Protein AF-A0A956QYJ3-F1 (afdb_monomer_lite)

pLDDT: mean 90.97, std 7.06, range [55.88, 97.06]

Radius of gyration: 11.98 Å; chains: 1; bounding box: 28×34×29 Å

Secondary structure (DSSP, 8-state):
-PPPEEEEEETT--EEEEEEEEEEEE-TTSEEEEEEEEEETTS-B-SB----TTSPSEEEE-TT-TT-S-SEEEEEEEEE-BSSEEEEEEE--

Sequence (93 aa):
MSETRVNIYTGQGAHVGYFINPVVKQFPEGEYELQGVFYDSQGEKVVKMDINPEILPYEADLKEVQGVAHERIGRVYVQRGRQPVMMTGAALA

Foldseek 3Di:
DDWFKKWKAFPVRHTFWIFTNWDWDADPQQKIKTWHFIAGPVRHGQQFDDFDPVRPDMKIACCSPPPDPARIWTRKDWPGRGPRTMIMTGHDD

Structure (mmCIF, N/CA/C/O backbone):
data_AF-A0A956QYJ3-F1
#
_entry.id   AF-A0A956QYJ3-F1
#
loop_
_atom_site.group_PDB
_atom_site.id
_atom_site.type_symbol
_atom_site.label_atom_id
_atom_site.label_alt_id
_atom_site.label_comp_id
_atom_site.label_asym_id
_atom_site.label_entity_id
_atom_site.label_seq_id
_atom_site.pdbx_PDB_ins_code
_atom_site.Cartn_x
_atom_site.Cartn_y
_atom_site.Cartn_z
_atom_site.occupancy
_atom_site.B_iso_or_equiv
_atom_site.auth_seq_id
_atom_site.auth_comp_id
_atom_site.auth_asym_id
_atom_site.auth_atom_id
_atom_site.pdbx_PDB_model_num
ATOM 1 N N . MET A 1 1 ? -3.878 20.699 -5.453 1.00 55.88 1 MET A N 1
ATOM 2 C CA . MET A 1 1 ? -3.176 19.444 -5.792 1.00 55.88 1 MET A CA 1
ATOM 3 C C . MET A 1 1 ? -4.128 18.318 -5.437 1.00 55.88 1 MET A C 1
ATOM 5 O O . MET A 1 1 ? -4.714 18.404 -4.366 1.00 55.88 1 MET A O 1
ATOM 9 N N . SER A 1 2 ? -4.385 17.371 -6.339 1.00 76.62 2 SER A N 1
ATOM 10 C CA . SER A 1 2 ? -5.219 16.202 -6.030 1.00 76.62 2 SER A CA 1
ATOM 11 C C . SER A 1 2 ? -4.486 15.320 -5.025 1.00 76.62 2 SER A C 1
ATOM 13 O O . SER A 1 2 ? -3.292 15.084 -5.190 1.00 76.62 2 SER A O 1
ATOM 15 N N . GLU A 1 3 ? -5.174 14.878 -3.978 1.00 86.25 3 GLU A N 1
ATOM 16 C CA . GLU A 1 3 ? -4.629 13.883 -3.055 1.00 86.25 3 GLU A CA 1
ATOM 17 C C . GLU A 1 3 ? -4.487 12.544 -3.793 1.00 86.25 3 GLU A C 1
ATOM 19 O O . GLU A 1 3 ? -5.426 12.115 -4.457 1.00 86.25 3 GLU A O 1
ATOM 24 N N . THR A 1 4 ? -3.321 11.904 -3.693 1.00 92.75 4 THR A N 1
ATOM 25 C CA . THR A 1 4 ? -3.076 10.558 -4.226 1.00 92.75 4 THR A CA 1
ATOM 26 C C . THR A 1 4 ? -3.372 9.534 -3.142 1.00 92.75 4 THR A C 1
ATOM 28 O O . THR A 1 4 ? -2.747 9.561 -2.075 1.00 92.75 4 THR A O 1
ATOM 31 N N . ARG A 1 5 ? -4.288 8.603 -3.411 1.00 94.94 5 ARG A N 1
ATOM 32 C CA . ARG A 1 5 ? -4.608 7.499 -2.507 1.00 94.94 5 ARG A CA 1
ATOM 33 C C . ARG A 1 5 ? -3.977 6.191 -2.975 1.00 94.94 5 ARG A C 1
ATOM 35 O O . ARG A 1 5 ? -4.022 5.855 -4.151 1.00 94.94 5 ARG A O 1
ATOM 42 N N . VAL A 1 6 ? -3.434 5.424 -2.029 1.00 96.75 6 VAL A N 1
ATOM 43 C CA . VAL A 1 6 ? -3.017 4.030 -2.262 1.00 96.75 6 VAL A CA 1
ATOM 44 C C . VAL A 1 6 ? -3.824 3.125 -1.350 1.00 96.75 6 VAL A C 1
ATOM 46 O O . VAL A 1 6 ? -3.618 3.139 -0.136 1.00 96.75 6 VAL A O 1
ATOM 49 N N . ASN A 1 7 ? -4.757 2.371 -1.926 1.00 96.94 7 ASN A N 1
ATOM 50 C CA . ASN A 1 7 ? -5.628 1.466 -1.177 1.00 96.94 7 ASN A CA 1
ATOM 51 C C . ASN A 1 7 ? -4.932 0.122 -0.947 1.00 96.94 7 ASN A C 1
ATOM 53 O O . ASN A 1 7 ? -4.260 -0.386 -1.843 1.00 96.94 7 ASN A O 1
ATOM 57 N N . ILE A 1 8 ? -5.116 -0.453 0.241 1.00 95.75 8 ILE A N 1
ATOM 58 C CA . ILE A 1 8 ? -4.566 -1.743 0.657 1.00 95.75 8 ILE A CA 1
ATOM 59 C C . ILE A 1 8 ? -5.705 -2.736 0.867 1.00 95.75 8 ILE A C 1
ATOM 61 O O . ILE A 1 8 ? -6.678 -2.453 1.572 1.00 95.75 8 ILE A O 1
ATOM 65 N N . TYR A 1 9 ? -5.559 -3.921 0.286 1.00 95.12 9 TYR A N 1
ATOM 66 C CA . TYR A 1 9 ? -6.541 -4.999 0.336 1.00 95.12 9 TYR A CA 1
ATOM 67 C C . TYR A 1 9 ? -5.915 -6.281 0.882 1.00 95.12 9 TYR A C 1
ATOM 69 O O . TYR A 1 9 ? -4.717 -6.510 0.736 1.00 95.12 9 TYR A O 1
ATOM 77 N N . THR A 1 10 ? -6.716 -7.147 1.497 1.00 92.56 10 THR A N 1
ATOM 78 C CA . THR A 1 10 ? -6.306 -8.537 1.752 1.00 92.56 10 THR A CA 1
ATOM 79 C C . THR A 1 10 ? -6.201 -9.306 0.435 1.00 92.56 10 THR A C 1
ATOM 81 O O . THR A 1 10 ? -6.812 -8.912 -0.559 1.00 92.56 10 THR A O 1
ATOM 84 N N . GLY A 1 11 ? -5.515 -10.454 0.426 1.00 86.06 11 GLY A N 1
ATOM 85 C CA . GLY A 1 11 ? -5.509 -11.353 -0.741 1.00 86.06 11 GLY A CA 1
ATOM 86 C C . GLY A 1 11 ? -6.896 -11.883 -1.152 1.00 86.06 11 GLY A C 1
ATOM 87 O O . GLY A 1 11 ? -7.048 -12.448 -2.229 1.00 86.06 11 GLY A O 1
ATOM 88 N N . GLN A 1 12 ? -7.926 -11.691 -0.316 1.00 87.50 12 GLN A N 1
ATOM 89 C CA . GLN A 1 12 ? -9.330 -12.003 -0.622 1.00 87.50 12 GLN A CA 1
ATOM 90 C C . GLN A 1 12 ? -10.117 -10.782 -1.140 1.00 87.50 12 GLN A C 1
ATOM 92 O O . GLN A 1 12 ? -11.317 -10.882 -1.387 1.00 87.50 12 GLN A O 1
ATOM 97 N N . GLY A 1 13 ? -9.467 -9.622 -1.286 1.00 88.81 13 GLY A N 1
ATOM 98 C CA . GLY A 1 13 ? -10.067 -8.385 -1.790 1.00 88.81 13 GLY A CA 1
ATOM 99 C C . GLY A 1 13 ? -10.771 -7.522 -0.738 1.00 88.81 13 GLY A C 1
ATOM 100 O O . GLY A 1 13 ? -11.411 -6.535 -1.099 1.00 88.81 13 GLY A O 1
ATOM 101 N N . ALA A 1 14 ? -10.668 -7.842 0.556 1.00 92.50 14 ALA A N 1
ATOM 102 C CA . ALA A 1 14 ? -11.254 -7.007 1.605 1.00 92.50 14 ALA A CA 1
ATOM 103 C C . ALA A 1 14 ? -10.421 -5.732 1.807 1.00 92.50 14 ALA A C 1
ATOM 105 O O . ALA A 1 14 ? -9.203 -5.809 1.957 1.00 92.50 14 ALA A O 1
ATOM 106 N N . HIS A 1 15 ? -11.066 -4.562 1.826 1.00 94.25 15 HIS A N 1
ATOM 107 C CA . HIS A 1 15 ? -10.381 -3.280 2.015 1.00 94.25 15 HIS A CA 1
ATOM 108 C C . HIS A 1 15 ? -9.885 -3.133 3.459 1.00 94.25 15 HIS A C 1
ATOM 110 O O . HIS A 1 15 ? -10.678 -3.107 4.400 1.00 94.25 15 HIS A O 1
ATOM 116 N N . VAL A 1 16 ? -8.566 -3.030 3.623 1.00 93.19 16 VAL A N 1
ATOM 117 C CA . VAL A 1 16 ? -7.898 -2.892 4.925 1.00 93.19 16 VAL A CA 1
ATOM 118 C C . VAL A 1 16 ? -7.823 -1.423 5.332 1.00 93.19 16 VAL A C 1
ATOM 120 O O . VAL A 1 16 ? -8.083 -1.072 6.481 1.00 93.19 16 VAL A O 1
ATOM 123 N N . GLY A 1 17 ? -7.473 -0.563 4.381 1.00 95.00 17 GLY A N 1
ATOM 124 C CA . GLY A 1 17 ? -7.228 0.853 4.609 1.00 95.00 17 GLY A CA 1
ATOM 125 C C . GLY A 1 17 ? -6.422 1.452 3.468 1.00 95.00 17 GLY A C 1
ATOM 126 O O . GLY A 1 17 ? -6.236 0.819 2.430 1.00 95.00 17 GLY A O 1
ATOM 127 N N . TYR A 1 18 ? -5.920 2.666 3.651 1.00 96.69 18 TYR A N 1
ATOM 128 C CA . TYR A 1 18 ? -5.248 3.394 2.585 1.00 96.69 18 TYR A CA 1
ATOM 129 C C . TYR A 1 18 ? -4.192 4.369 3.100 1.00 96.69 18 TYR A C 1
ATOM 131 O O . TYR A 1 18 ? -4.254 4.881 4.219 1.00 96.69 18 TYR A O 1
ATOM 139 N N . PHE A 1 19 ? -3.220 4.664 2.241 1.00 96.75 19 PHE A N 1
ATOM 140 C CA . PHE A 1 19 ? -2.315 5.791 2.418 1.00 96.75 19 PHE A CA 1
ATOM 141 C C . PHE A 1 19 ? -2.864 7.039 1.726 1.00 96.75 19 PHE A C 1
ATOM 143 O O . PHE A 1 19 ? -3.431 6.942 0.637 1.00 96.75 19 PHE A O 1
ATOM 150 N N . ILE A 1 20 ? -2.627 8.210 2.321 1.00 94.75 20 ILE A N 1
ATOM 151 C CA . ILE A 1 20 ? -2.809 9.512 1.660 1.00 94.75 20 ILE A CA 1
ATOM 152 C C . ILE A 1 20 ? -1.433 10.099 1.348 1.00 94.75 20 ILE A C 1
ATOM 154 O O . ILE A 1 20 ? -0.606 10.241 2.251 1.00 94.75 20 ILE A O 1
ATOM 158 N N . ASN A 1 21 ? -1.210 10.458 0.082 1.00 94.69 21 ASN A N 1
ATOM 159 C CA . ASN A 1 21 ? 0.035 11.020 -0.445 1.00 94.69 21 ASN A CA 1
ATOM 160 C C . ASN A 1 21 ? 1.292 10.258 0.034 1.00 94.69 21 ASN A C 1
ATOM 162 O O . ASN A 1 21 ? 2.207 10.883 0.583 1.00 94.69 21 ASN A O 1
ATOM 166 N N . PRO A 1 22 ? 1.346 8.913 -0.092 1.00 95.81 22 PRO A N 1
ATOM 167 C CA . PRO A 1 22 ? 2.517 8.167 0.344 1.00 95.81 22 PRO A CA 1
ATOM 168 C C . PRO A 1 22 ? 3.742 8.507 -0.503 1.00 95.81 22 PRO A C 1
ATOM 170 O O . PRO A 1 22 ? 3.651 8.809 -1.692 1.00 95.81 22 PRO A O 1
ATOM 173 N N . VAL A 1 23 ? 4.913 8.354 0.105 1.00 96.12 23 VAL A N 1
ATOM 174 C CA . VAL A 1 23 ? 6.157 8.181 -0.637 1.00 96.12 23 VAL A CA 1
ATOM 175 C C . VAL A 1 23 ? 6.147 6.771 -1.216 1.00 96.12 23 VAL A C 1
ATOM 177 O O . VAL A 1 23 ? 6.063 5.797 -0.466 1.00 96.12 23 VAL A O 1
ATOM 180 N N . VAL A 1 24 ? 6.236 6.673 -2.541 1.00 96.00 24 VAL A N 1
ATOM 181 C CA . VAL A 1 24 ? 6.328 5.405 -3.271 1.00 96.00 24 VAL A CA 1
ATOM 182 C C . VAL A 1 24 ? 7.706 5.316 -3.910 1.00 96.00 24 VAL A C 1
ATOM 184 O O . VAL A 1 24 ? 8.074 6.179 -4.706 1.00 96.00 24 VAL A O 1
ATOM 187 N N . LYS A 1 25 ? 8.479 4.285 -3.564 1.00 95.62 25 LYS A N 1
ATOM 188 C CA . LYS A 1 25 ? 9.746 3.968 -4.235 1.00 95.62 25 LYS A CA 1
ATOM 189 C C . LYS A 1 25 ? 9.586 2.681 -5.022 1.00 95.62 25 LYS A C 1
ATOM 191 O O . LYS A 1 25 ? 9.091 1.698 -4.483 1.00 95.62 25 LYS A O 1
ATOM 196 N N . GLN A 1 26 ? 10.034 2.701 -6.269 1.00 94.06 26 GLN A N 1
ATOM 197 C CA . GLN A 1 26 ? 10.129 1.527 -7.126 1.00 94.06 26 GLN A CA 1
ATOM 198 C C . GLN A 1 26 ? 11.598 1.117 -7.245 1.00 94.06 26 GLN A C 1
ATOM 200 O O . GLN A 1 26 ? 12.458 1.964 -7.496 1.00 94.06 26 GLN A O 1
ATOM 205 N N . PHE A 1 27 ? 11.875 -0.172 -7.094 1.00 92.81 27 PHE A N 1
ATOM 206 C CA . PHE A 1 27 ? 13.207 -0.746 -7.249 1.00 92.81 27 PHE 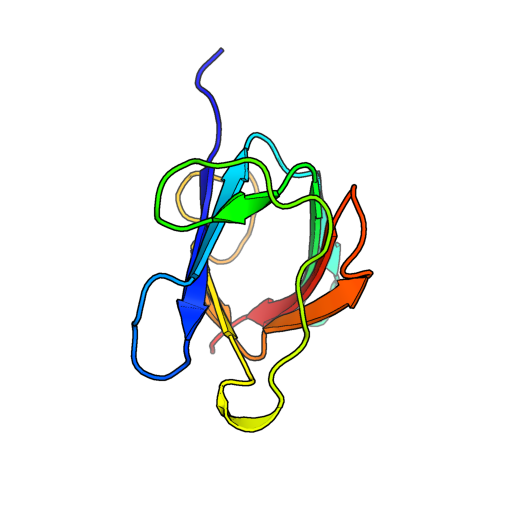A CA 1
ATOM 207 C C . PHE A 1 27 ? 13.334 -1.483 -8.595 1.00 92.81 27 PHE A C 1
ATOM 209 O O . PHE A 1 27 ? 12.321 -1.909 -9.160 1.00 92.81 27 PHE A O 1
ATOM 216 N N . PRO A 1 28 ? 14.561 -1.649 -9.131 1.00 87.00 28 PRO A N 1
ATOM 217 C CA . PRO A 1 28 ? 14.785 -2.257 -10.449 1.00 87.00 28 PRO A CA 1
ATOM 218 C C . PRO A 1 28 ? 14.216 -3.672 -10.615 1.00 87.00 28 PRO A C 1
ATOM 220 O O . PRO A 1 28 ? 13.868 -4.061 -11.723 1.00 87.00 28 PRO A O 1
ATOM 223 N N . GLU A 1 29 ? 14.087 -4.425 -9.523 1.00 85.00 29 GLU A N 1
ATOM 224 C CA . GLU A 1 29 ? 13.607 -5.814 -9.519 1.00 85.00 29 GLU A CA 1
ATOM 225 C C . GLU A 1 29 ? 12.068 -5.925 -9.488 1.00 85.00 29 GLU A C 1
ATOM 227 O O . GLU A 1 29 ? 11.516 -7.012 -9.343 1.00 85.00 29 GLU A O 1
ATOM 232 N N . GLY A 1 30 ? 11.356 -4.800 -9.639 1.00 87.88 30 GLY A N 1
ATOM 233 C CA . GLY A 1 30 ? 9.891 -4.760 -9.583 1.00 87.88 30 GLY A CA 1
ATOM 234 C C . GLY A 1 30 ? 9.334 -4.739 -8.159 1.00 87.88 30 GLY A C 1
ATOM 235 O O . GLY A 1 30 ? 8.134 -4.931 -7.961 1.00 87.88 30 GLY A O 1
ATOM 236 N N . GLU A 1 31 ? 10.186 -4.497 -7.166 1.00 94.81 31 GLU A N 1
ATOM 237 C CA . GLU A 1 31 ? 9.786 -4.285 -5.779 1.00 94.81 31 GLU A CA 1
ATOM 238 C C . GLU A 1 31 ? 9.362 -2.835 -5.542 1.00 94.81 31 GLU A C 1
ATOM 240 O O . GLU A 1 31 ? 9.799 -1.904 -6.226 1.00 94.81 31 GLU A O 1
ATOM 245 N N . TYR A 1 32 ? 8.520 -2.645 -4.535 1.00 96.62 32 TYR A N 1
ATOM 246 C CA . TYR A 1 32 ? 7.968 -1.358 -4.154 1.00 96.62 32 TYR A CA 1
ATOM 247 C C . TYR A 1 32 ? 8.040 -1.165 -2.646 1.00 96.62 32 TYR A C 1
ATOM 249 O O . TYR A 1 32 ? 7.766 -2.085 -1.878 1.00 96.62 32 TYR A O 1
ATOM 257 N N . GLU A 1 33 ? 8.335 0.062 -2.230 1.00 96.94 33 GLU A N 1
ATOM 258 C CA . GLU A 1 33 ? 8.203 0.533 -0.853 1.00 96.94 33 GLU A CA 1
ATOM 259 C C . GLU A 1 33 ? 7.160 1.651 -0.811 1.00 96.94 33 GLU A C 1
ATOM 261 O O . GLU A 1 33 ? 7.240 2.628 -1.557 1.00 96.94 33 GLU A O 1
ATOM 266 N N . LEU A 1 34 ? 6.186 1.498 0.082 1.00 96.75 34 LEU A N 1
ATOM 267 C CA . LEU A 1 34 ? 5.152 2.477 0.385 1.00 96.75 34 LEU A CA 1
ATOM 268 C C . LEU A 1 34 ? 5.386 2.988 1.800 1.00 96.75 34 LEU A C 1
ATOM 270 O O . LEU A 1 34 ? 5.399 2.203 2.750 1.00 96.75 34 LEU A O 1
ATOM 274 N N . GLN A 1 35 ? 5.540 4.297 1.964 1.00 97.06 35 GLN A N 1
ATOM 275 C CA . GLN A 1 35 ? 5.693 4.911 3.277 1.00 97.06 35 GLN A CA 1
ATOM 276 C C . GLN A 1 35 ? 4.806 6.144 3.404 1.00 97.06 35 GLN A C 1
ATOM 278 O O . GLN A 1 35 ? 4.896 7.070 2.602 1.00 97.06 35 GLN A O 1
ATOM 283 N N . GLY A 1 36 ? 3.994 6.219 4.455 1.00 95.44 36 GLY A N 1
ATOM 284 C CA . GLY A 1 36 ? 3.160 7.399 4.654 1.00 95.44 36 GLY A CA 1
ATOM 285 C C . GLY A 1 36 ? 2.189 7.305 5.813 1.00 95.44 36 GLY A C 1
ATOM 286 O O . GLY A 1 36 ? 2.291 6.429 6.677 1.00 95.44 36 GLY A O 1
ATOM 287 N N . VAL A 1 37 ? 1.243 8.245 5.817 1.00 95.56 37 VAL A N 1
ATOM 288 C CA . VAL A 1 37 ? 0.146 8.245 6.779 1.00 95.56 37 VAL A CA 1
ATOM 289 C C . VAL A 1 37 ? -0.902 7.237 6.342 1.00 95.56 37 VAL A C 1
ATOM 291 O O . VAL A 1 37 ? -1.521 7.402 5.295 1.00 95.56 37 VAL A O 1
ATOM 294 N N . PHE A 1 38 ? -1.079 6.206 7.163 1.00 95.62 38 PHE A N 1
ATOM 295 C CA . PHE A 1 38 ? -2.089 5.172 6.958 1.00 95.62 38 PHE A CA 1
ATOM 296 C C . PHE A 1 38 ? -3.392 5.456 7.714 1.00 95.62 38 PHE A C 1
ATOM 298 O O . PHE A 1 38 ? -3.365 5.851 8.885 1.00 95.62 38 PHE A O 1
ATOM 305 N N . TYR A 1 39 ? -4.508 5.213 7.041 1.00 95.94 39 TYR A N 1
ATOM 306 C CA . TYR A 1 39 ? -5.869 5.274 7.558 1.00 95.94 39 TYR A CA 1
ATOM 307 C C . TYR A 1 39 ? -6.525 3.908 7.379 1.00 95.94 39 TYR A C 1
ATOM 309 O O . TYR A 1 39 ? -6.183 3.180 6.448 1.00 95.94 39 TYR A O 1
ATOM 317 N N . ASP A 1 40 ? -7.442 3.544 8.263 1.00 94.44 40 ASP A N 1
ATOM 318 C CA . ASP A 1 40 ? -8.213 2.314 8.111 1.00 94.44 40 ASP A CA 1
ATOM 319 C C . ASP A 1 40 ? -9.344 2.473 7.082 1.00 94.44 40 ASP A C 1
ATOM 321 O O . ASP A 1 40 ? -9.542 3.529 6.475 1.00 94.44 40 ASP A O 1
ATOM 325 N N . SER A 1 41 ? -10.098 1.397 6.865 1.00 93.19 41 SER A N 1
ATOM 326 C CA . SER A 1 41 ? -11.240 1.385 5.946 1.00 93.19 41 SER A CA 1
ATOM 327 C C . SER A 1 41 ? -12.391 2.320 6.348 1.00 93.19 41 SER A C 1
ATOM 329 O O . SER A 1 41 ? -13.227 2.620 5.496 1.00 93.19 41 SER A O 1
ATOM 331 N N . GLN A 1 42 ? -12.439 2.783 7.603 1.00 94.44 42 GLN A N 1
ATOM 332 C CA . GLN A 1 42 ? -13.434 3.734 8.115 1.00 94.44 42 GLN A CA 1
ATOM 333 C C . GLN A 1 42 ? -12.957 5.192 8.011 1.00 94.44 42 GLN A C 1
ATOM 335 O O . GLN A 1 42 ? -13.734 6.116 8.244 1.00 94.44 42 GLN A O 1
ATOM 340 N N . GLY A 1 43 ? -11.698 5.410 7.617 1.00 93.50 43 GLY A N 1
ATOM 341 C CA . GLY A 1 43 ? -11.088 6.730 7.499 1.00 93.50 43 GLY A CA 1
ATOM 342 C C . GLY A 1 43 ? -10.479 7.247 8.801 1.00 93.50 43 GLY A C 1
ATOM 343 O O . GLY A 1 43 ? -10.141 8.430 8.888 1.00 93.50 43 GLY A O 1
ATOM 344 N N . GLU A 1 44 ? -10.295 6.391 9.807 1.00 94.81 44 GLU A N 1
ATOM 345 C CA . GLU A 1 44 ? -9.594 6.760 11.031 1.00 94.81 44 GLU A CA 1
ATOM 346 C C . GLU A 1 44 ? -8.085 6.599 10.855 1.00 94.81 44 GLU A C 1
ATOM 348 O O . GLU A 1 44 ? -7.580 5.650 10.251 1.00 94.81 44 GLU A O 1
ATOM 353 N N . LYS A 1 45 ? -7.321 7.557 11.388 1.00 94.38 45 LYS A N 1
ATOM 354 C CA . LYS A 1 45 ? -5.861 7.498 11.326 1.00 94.38 45 LYS A CA 1
ATOM 355 C C . LYS A 1 45 ? -5.356 6.374 12.227 1.00 94.38 45 LYS A C 1
ATOM 357 O O . LYS A 1 45 ? -5.421 6.469 13.452 1.00 94.38 45 LYS A O 1
ATOM 362 N N . VAL A 1 46 ? -4.738 5.364 11.626 1.00 90.88 46 VAL A N 1
ATOM 363 C CA . VAL A 1 46 ? -4.195 4.217 12.357 1.00 90.88 46 VAL A CA 1
ATOM 364 C C . VAL A 1 46 ? -2.920 4.636 13.082 1.00 90.88 46 VAL A C 1
ATOM 366 O O . VAL A 1 46 ? -1.920 4.974 12.455 1.00 90.88 46 VAL A O 1
ATOM 369 N N . VAL A 1 47 ? -2.908 4.616 14.415 1.00 87.06 47 VAL A N 1
ATOM 370 C CA . VAL A 1 47 ? -1.691 4.933 15.196 1.00 87.06 47 VAL A CA 1
ATOM 371 C C . VAL A 1 47 ? -0.685 3.780 15.135 1.00 87.06 47 VAL A C 1
ATOM 373 O O . VAL A 1 47 ? 0.531 3.993 15.045 1.00 87.06 47 VAL A O 1
ATOM 376 N N . LYS A 1 48 ? -1.206 2.553 15.163 1.00 87.69 48 LYS A N 1
ATOM 377 C CA . LYS A 1 48 ? -0.454 1.309 15.080 1.00 87.69 48 LYS A CA 1
ATOM 378 C C . LYS A 1 48 ? -1.273 0.308 14.280 1.00 87.69 48 LYS A C 1
ATOM 380 O O . LYS A 1 48 ? -2.401 0.005 14.644 1.00 87.69 48 LYS A O 1
ATOM 385 N N . MET A 1 49 ? -0.686 -0.193 13.210 1.00 84.38 49 MET A N 1
ATOM 386 C CA . MET A 1 49 ? -1.226 -1.298 12.444 1.00 84.38 49 MET A CA 1
ATOM 387 C C . MET A 1 49 ? -0.764 -2.597 13.097 1.00 84.38 49 MET A C 1
ATOM 389 O O . MET A 1 49 ? 0.443 -2.829 13.236 1.00 84.38 49 MET A O 1
ATOM 393 N N . ASP A 1 50 ? -1.714 -3.420 13.529 1.00 78.44 50 ASP A N 1
ATOM 394 C CA . ASP A 1 50 ? -1.406 -4.756 14.019 1.00 78.44 50 ASP A CA 1
ATOM 395 C C . ASP A 1 50 ? -1.207 -5.705 12.834 1.00 78.44 50 ASP A C 1
ATOM 397 O O . ASP A 1 50 ? -1.984 -5.737 11.879 1.00 78.44 50 ASP A O 1
ATOM 401 N N . ILE A 1 51 ? -0.103 -6.449 12.873 1.00 73.50 51 ILE A N 1
ATOM 402 C CA . ILE A 1 51 ? 0.252 -7.406 11.829 1.00 73.50 51 ILE A CA 1
ATOM 403 C C . ILE A 1 51 ? -0.527 -8.683 12.122 1.00 73.50 51 ILE A C 1
ATOM 405 O O . ILE A 1 51 ? -0.172 -9.412 13.047 1.00 73.50 51 ILE A O 1
ATOM 409 N N . ASN A 1 52 ? -1.582 -8.948 11.353 1.00 77.69 52 ASN A N 1
ATOM 410 C CA . ASN A 1 52 ? -2.263 -10.235 11.398 1.00 77.69 52 ASN A CA 1
ATOM 411 C C . ASN A 1 52 ? -1.649 -11.173 10.334 1.00 77.69 52 ASN A C 1
ATOM 413 O O . ASN A 1 52 ? -1.839 -10.940 9.140 1.00 77.69 52 ASN A O 1
ATOM 417 N N . PRO A 1 53 ? -0.900 -12.216 10.736 1.00 75.38 53 PRO A N 1
ATOM 418 C CA . PRO A 1 53 ? -0.252 -13.128 9.799 1.00 75.38 53 PRO A CA 1
ATOM 419 C C . PRO A 1 53 ? -1.229 -13.993 8.992 1.00 75.38 53 PRO A C 1
ATOM 421 O O . PRO A 1 53 ? -0.842 -14.487 7.940 1.00 75.38 53 PRO A O 1
ATOM 424 N N . GLU A 1 54 ? -2.480 -14.150 9.429 1.00 80.62 54 GLU A N 1
ATOM 425 C CA . GLU A 1 54 ? -3.485 -14.968 8.731 1.00 80.62 54 GLU A CA 1
ATOM 426 C C . GLU A 1 54 ? -4.052 -14.289 7.477 1.00 80.62 54 GLU A C 1
ATOM 428 O O . GLU A 1 54 ? -4.605 -14.957 6.607 1.00 80.62 54 GLU A O 1
ATOM 433 N N . ILE A 1 55 ? -3.920 -12.961 7.380 1.00 82.25 55 ILE A N 1
ATOM 434 C CA . ILE A 1 55 ? -4.439 -12.156 6.261 1.00 82.25 55 ILE A CA 1
ATOM 435 C C . ILE A 1 55 ? -3.339 -11.652 5.322 1.00 82.25 55 ILE A C 1
ATOM 437 O O . ILE A 1 55 ? -3.638 -10.985 4.331 1.00 82.25 55 ILE A O 1
ATOM 441 N N . LEU A 1 56 ? -2.078 -11.962 5.632 1.00 84.31 56 LEU A N 1
ATOM 442 C CA . LEU A 1 56 ? -0.944 -11.687 4.761 1.00 84.31 56 LEU A CA 1
ATOM 443 C C . LEU A 1 56 ? -0.863 -12.718 3.619 1.00 84.31 56 LEU A C 1
ATOM 445 O O . LEU A 1 56 ? -1.219 -13.880 3.809 1.00 84.31 56 LEU A O 1
ATOM 449 N N . PRO A 1 57 ? -0.301 -12.336 2.460 1.00 90.69 57 PRO A N 1
ATOM 450 C CA . PRO A 1 57 ? 0.085 -10.976 2.085 1.00 90.69 57 PRO A CA 1
ATOM 451 C C . PRO A 1 57 ? -1.107 -10.085 1.708 1.00 90.69 57 PRO A C 1
ATOM 453 O O . PRO A 1 57 ? -2.172 -10.564 1.322 1.00 90.69 57 PRO A O 1
ATOM 456 N N . TYR A 1 58 ? -0.879 -8.774 1.747 1.00 93.81 58 TYR A N 1
ATOM 457 C CA . TYR A 1 58 ? -1.799 -7.782 1.197 1.00 93.81 58 TYR A CA 1
ATOM 458 C C . TYR A 1 58 ? -1.531 -7.510 -0.294 1.00 93.81 58 TYR A C 1
ATOM 460 O O . TYR A 1 58 ? -0.517 -7.928 -0.867 1.00 93.81 58 TYR A O 1
ATOM 468 N N . GLU A 1 59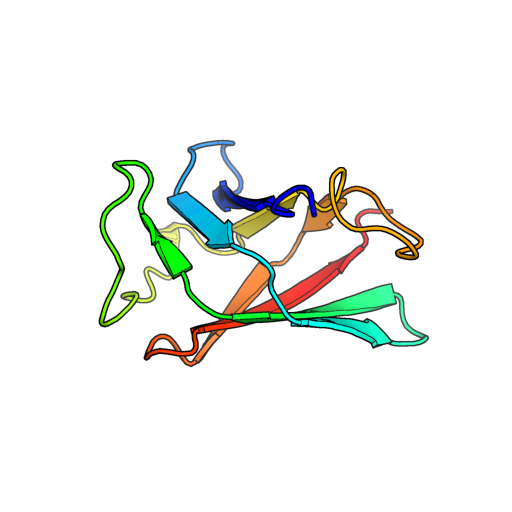 ? -2.426 -6.738 -0.898 1.00 95.44 59 GLU A N 1
ATOM 469 C CA . GLU A 1 59 ? -2.273 -6.095 -2.201 1.00 95.44 59 GLU A CA 1
ATOM 470 C C . GLU A 1 59 ? -2.389 -4.577 -2.050 1.00 95.44 59 GLU A C 1
ATOM 472 O O . GLU A 1 59 ? -3.092 -4.098 -1.158 1.00 95.44 59 GLU A O 1
ATOM 477 N N . ALA A 1 60 ? -1.734 -3.819 -2.929 1.00 96.06 60 ALA A N 1
ATOM 478 C CA . ALA A 1 60 ? -1.863 -2.369 -2.997 1.00 96.06 60 ALA A CA 1
ATOM 479 C C . ALA A 1 60 ? -2.248 -1.899 -4.404 1.00 96.06 60 ALA A C 1
ATOM 481 O O . ALA A 1 60 ? -1.712 -2.384 -5.406 1.00 96.06 60 ALA A O 1
ATOM 482 N N . ASP A 1 61 ? -3.162 -0.931 -4.457 1.00 95.88 61 ASP A N 1
ATOM 483 C CA . ASP A 1 61 ? -3.594 -0.244 -5.673 1.00 95.88 61 ASP A CA 1
ATOM 484 C C . ASP A 1 61 ? -2.837 1.081 -5.823 1.00 95.88 61 ASP A C 1
ATOM 486 O O . ASP A 1 61 ? -2.964 1.981 -4.990 1.00 95.88 61 ASP A O 1
ATOM 490 N N . LEU A 1 62 ? -2.036 1.178 -6.883 1.00 94.38 62 LEU A N 1
ATOM 491 C CA . LEU A 1 62 ? -1.194 2.321 -7.219 1.00 94.38 62 LEU A CA 1
ATOM 492 C C . LEU A 1 62 ? -1.747 3.146 -8.391 1.00 94.38 62 LEU A C 1
ATOM 494 O O . LEU A 1 62 ? -1.033 4.010 -8.890 1.00 94.38 62 LEU A O 1
ATOM 498 N N . LYS A 1 63 ? -2.990 2.929 -8.844 1.00 93.19 63 LYS A N 1
ATOM 499 C CA . LYS A 1 63 ? -3.570 3.631 -10.010 1.00 93.19 63 LYS A CA 1
ATOM 500 C C . LYS A 1 63 ? -3.516 5.155 -9.936 1.00 93.19 63 LYS A C 1
ATOM 502 O O . LYS A 1 63 ? -3.396 5.820 -10.959 1.00 93.19 63 LYS A O 1
ATOM 507 N N . GLU A 1 64 ? -3.625 5.716 -8.735 1.00 93.06 64 GLU A N 1
ATOM 508 C CA . GLU A 1 64 ? -3.570 7.167 -8.522 1.00 93.06 64 GLU A CA 1
ATOM 509 C C . GLU A 1 64 ? -2.134 7.703 -8.369 1.00 93.06 64 GLU A C 1
ATOM 511 O O . GLU A 1 64 ? -1.923 8.918 -8.290 1.00 93.06 64 GLU A O 1
ATOM 516 N N . VAL A 1 65 ? -1.136 6.816 -8.304 1.00 91.88 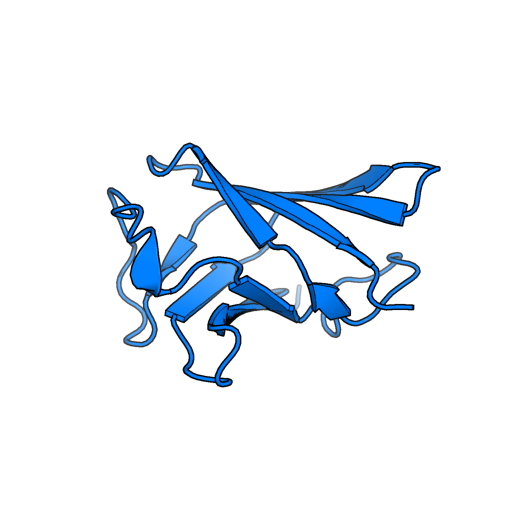65 VAL A N 1
ATOM 517 C CA . VAL A 1 65 ? 0.277 7.175 -8.173 1.00 91.88 65 VAL A CA 1
ATOM 518 C C . VAL A 1 65 ? 0.841 7.451 -9.560 1.00 91.88 65 VAL A C 1
ATOM 520 O O . VAL A 1 65 ? 0.870 6.590 -10.433 1.00 91.88 65 VAL A O 1
ATOM 523 N N . GLN A 1 66 ? 1.325 8.669 -9.775 1.00 89.25 66 GLN A N 1
ATOM 524 C CA . GLN A 1 66 ? 1.953 9.031 -11.042 1.00 89.25 66 GLN A CA 1
ATOM 525 C C . GLN A 1 66 ? 3.399 8.524 -11.103 1.00 89.25 66 GLN A C 1
ATOM 527 O O . GLN A 1 66 ? 4.131 8.589 -10.118 1.0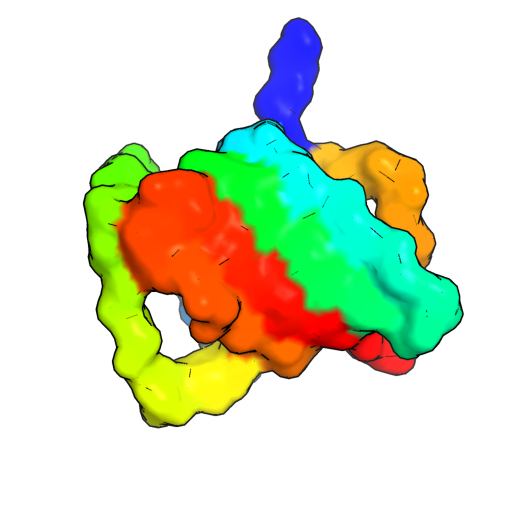0 89.25 66 GLN A O 1
ATOM 532 N N . GLY A 1 67 ? 3.828 8.065 -12.282 1.00 85.50 67 GLY A N 1
ATOM 533 C CA . GLY A 1 67 ? 5.227 7.708 -12.545 1.00 85.50 67 GLY A CA 1
ATOM 534 C C . GLY A 1 67 ? 5.658 6.317 -12.072 1.00 85.50 67 GLY A C 1
ATOM 535 O O . GLY A 1 67 ? 6.843 6.003 -12.162 1.00 85.50 67 GLY A O 1
ATOM 536 N N . VAL A 1 68 ? 4.732 5.477 -11.601 1.00 89.62 68 VAL A N 1
ATOM 537 C CA . VAL A 1 68 ? 5.003 4.056 -11.336 1.00 89.62 68 VAL A CA 1
ATOM 538 C C . VAL A 1 68 ? 4.739 3.213 -12.580 1.00 89.62 68 VAL A C 1
ATOM 540 O O . VAL A 1 68 ? 3.828 3.497 -13.352 1.00 89.62 68 VAL A O 1
ATOM 543 N N . ALA A 1 69 ? 5.530 2.156 -12.771 1.00 88.62 69 ALA A N 1
ATOM 544 C CA . ALA A 1 69 ? 5.357 1.253 -13.912 1.00 88.62 69 ALA A CA 1
ATOM 545 C C . ALA A 1 69 ? 4.149 0.301 -13.788 1.00 88.62 69 ALA A C 1
ATOM 547 O O . ALA A 1 69 ? 3.687 -0.220 -14.799 1.00 88.62 69 ALA A O 1
ATOM 548 N N . HIS A 1 70 ? 3.652 0.062 -12.570 1.00 92.06 70 HIS A N 1
ATOM 549 C CA . HIS A 1 70 ? 2.594 -0.911 -12.296 1.00 92.06 70 HIS A CA 1
ATOM 550 C C . HIS A 1 70 ? 1.454 -0.262 -11.513 1.00 92.06 70 HIS A C 1
ATOM 552 O O . HIS A 1 70 ? 1.685 0.420 -10.517 1.00 92.06 70 HIS A O 1
ATOM 558 N N . GLU A 1 71 ? 0.220 -0.533 -11.934 1.00 91.88 71 GLU A N 1
ATOM 559 C CA . GLU A 1 71 ? -0.991 -0.060 -11.254 1.00 91.88 71 GLU A CA 1
ATOM 560 C C . GLU A 1 71 ? -1.330 -0.876 -10.001 1.00 91.88 71 GLU A C 1
ATOM 562 O O . GLU A 1 71 ? -2.103 -0.426 -9.161 1.00 91.88 71 GLU A O 1
ATOM 567 N N . ARG A 1 72 ? -0.788 -2.091 -9.868 1.00 92.94 72 ARG A N 1
ATOM 568 C CA . ARG A 1 72 ? -1.033 -2.977 -8.726 1.00 92.94 72 ARG A CA 1
ATOM 569 C C . ARG A 1 72 ? 0.243 -3.686 -8.315 1.00 92.94 72 ARG A C 1
ATOM 571 O O . ARG A 1 72 ? 1.024 -4.124 -9.159 1.00 92.94 72 ARG A O 1
ATOM 578 N N . ILE A 1 73 ? 0.405 -3.849 -7.009 1.00 94.06 73 ILE A N 1
ATOM 579 C CA . ILE A 1 73 ? 1.466 -4.664 -6.422 1.00 94.06 73 ILE A CA 1
ATOM 580 C C . ILE A 1 73 ? 0.845 -5.647 -5.432 1.00 94.06 73 ILE A C 1
ATOM 582 O O . ILE A 1 73 ? -0.100 -5.323 -4.714 1.00 94.06 73 ILE A O 1
ATOM 586 N N . GLY A 1 74 ? 1.356 -6.868 -5.418 1.00 92.94 74 GLY A N 1
ATOM 587 C CA . GLY A 1 74 ? 0.960 -7.913 -4.485 1.00 92.94 74 GLY A CA 1
ATOM 588 C C . GLY A 1 74 ? 2.092 -8.228 -3.526 1.00 92.94 74 GLY A C 1
ATOM 589 O O . GLY A 1 74 ? 3.120 -7.545 -3.503 1.00 92.94 74 GLY A O 1
ATOM 590 N N . ARG A 1 75 ? 1.920 -9.296 -2.739 1.00 93.06 75 ARG A N 1
ATOM 591 C CA . ARG A 1 75 ? 2.927 -9.712 -1.749 1.00 93.06 75 ARG A CA 1
ATOM 592 C C . ARG A 1 75 ? 3.306 -8.542 -0.830 1.00 93.06 75 ARG A C 1
ATOM 594 O O . ARG A 1 75 ? 4.479 -8.352 -0.533 1.00 93.06 75 ARG A O 1
ATOM 601 N N . VAL A 1 76 ? 2.318 -7.732 -0.442 1.00 94.38 76 VAL A N 1
ATOM 602 C CA . VAL A 1 76 ? 2.533 -6.527 0.358 1.00 94.38 76 VAL A CA 1
ATOM 603 C C . VAL A 1 76 ? 2.582 -6.902 1.838 1.00 94.38 76 VAL A C 1
ATOM 605 O O . VAL A 1 76 ? 1.648 -7.499 2.375 1.00 94.38 76 VAL A O 1
ATOM 608 N N . TYR A 1 77 ? 3.671 -6.536 2.506 1.00 93.56 77 TYR A N 1
ATOM 609 C CA . TYR A 1 77 ? 3.937 -6.818 3.913 1.00 93.56 77 TYR A CA 1
ATOM 610 C C . TYR A 1 77 ? 4.222 -5.533 4.679 1.00 93.56 77 TYR A C 1
ATOM 612 O O . TYR A 1 77 ? 4.900 -4.630 4.187 1.00 93.56 77 TYR A O 1
ATOM 620 N N . VAL A 1 78 ? 3.746 -5.467 5.921 1.00 93.50 78 VAL A N 1
ATOM 621 C CA . VAL A 1 78 ? 4.059 -4.366 6.835 1.00 93.50 78 VAL A CA 1
ATOM 622 C C . VAL A 1 78 ? 5.477 -4.533 7.361 1.00 93.50 78 VAL A C 1
ATOM 624 O O . VAL A 1 78 ? 5.766 -5.485 8.078 1.00 93.50 78 VAL A O 1
ATOM 627 N N . GLN A 1 79 ? 6.336 -3.565 7.066 1.00 92.94 79 GLN A N 1
ATOM 628 C CA . GLN A 1 79 ? 7.697 -3.493 7.599 1.00 92.94 79 GLN A CA 1
ATOM 629 C C . GLN A 1 79 ? 7.762 -2.645 8.873 1.00 92.94 79 GLN A C 1
ATOM 631 O O . GLN A 1 79 ? 8.533 -2.919 9.791 1.00 92.94 79 GLN A O 1
ATOM 636 N N . ARG A 1 80 ? 6.917 -1.610 8.960 1.00 92.44 80 ARG A N 1
ATOM 637 C CA . ARG A 1 80 ? 6.767 -0.773 10.156 1.00 92.44 80 ARG A CA 1
ATOM 638 C C . ARG A 1 80 ? 5.300 -0.426 10.362 1.00 92.44 80 ARG A C 1
ATOM 640 O O . ARG A 1 80 ? 4.748 0.371 9.616 1.00 92.44 80 ARG A O 1
ATOM 647 N N . GLY A 1 81 ? 4.687 -0.988 11.403 1.00 88.44 81 GLY A N 1
ATOM 648 C CA . GLY A 1 81 ? 3.268 -0.765 11.715 1.00 88.44 81 GLY A CA 1
ATOM 649 C C . GLY A 1 81 ? 2.967 0.538 12.465 1.00 88.44 81 GLY A C 1
ATOM 650 O O . GLY A 1 81 ? 1.809 0.917 12.583 1.00 88.44 81 GLY A O 1
ATOM 651 N N . ARG A 1 82 ? 3.979 1.243 12.988 1.00 92.19 82 ARG A N 1
ATOM 652 C CA . ARG A 1 82 ? 3.803 2.566 13.616 1.00 92.19 82 ARG A CA 1
ATOM 653 C C . ARG A 1 82 ? 3.999 3.675 12.592 1.00 92.19 82 ARG A C 1
ATOM 655 O O . ARG A 1 82 ? 4.854 3.557 11.720 1.00 92.19 82 ARG A O 1
ATOM 662 N N . GLN A 1 83 ? 3.254 4.764 12.755 1.00 91.38 83 GLN A N 1
ATOM 663 C CA . GLN A 1 83 ? 3.322 5.927 11.873 1.00 91.38 83 GLN A CA 1
ATOM 664 C C . GLN A 1 83 ? 4.735 6.555 11.816 1.00 91.38 83 GLN A C 1
ATOM 666 O O . GLN A 1 83 ? 5.358 6.723 12.868 1.00 91.38 83 GLN A O 1
ATOM 671 N N . PRO A 1 84 ? 5.224 6.954 10.624 1.00 93.12 84 PRO A N 1
ATOM 672 C CA . PRO A 1 84 ? 4.630 6.669 9.316 1.00 93.12 84 PRO A CA 1
ATOM 673 C C . PRO A 1 84 ? 4.725 5.174 8.993 1.00 93.12 84 PRO A C 1
ATOM 675 O O . PRO A 1 84 ? 5.800 4.580 9.113 1.00 93.12 84 PRO A O 1
ATOM 678 N N . VAL A 1 85 ? 3.607 4.570 8.589 1.00 95.06 85 VAL A N 1
ATOM 679 C CA . VAL A 1 85 ? 3.565 3.138 8.265 1.00 95.06 85 VAL A CA 1
ATOM 680 C C . VAL A 1 85 ? 4.434 2.890 7.039 1.00 95.06 85 VAL A C 1
ATOM 682 O O . VAL A 1 85 ? 4.496 3.734 6.145 1.00 95.06 85 VAL A O 1
ATOM 685 N N . MET A 1 86 ? 5.130 1.756 7.027 1.00 96.00 86 MET A N 1
ATOM 686 C CA . MET A 1 86 ? 5.943 1.312 5.898 1.00 96.00 86 MET A CA 1
ATOM 687 C C . MET A 1 86 ? 5.511 -0.084 5.472 1.00 96.00 86 MET A C 1
ATOM 689 O O . MET A 1 86 ? 5.444 -0.990 6.310 1.00 96.00 86 MET A O 1
ATOM 693 N N . MET A 1 87 ? 5.251 -0.249 4.181 1.00 95.62 87 MET A N 1
ATOM 694 C CA . MET A 1 87 ? 4.960 -1.529 3.550 1.00 95.62 87 MET A CA 1
ATOM 695 C C . MET A 1 87 ? 5.892 -1.757 2.368 1.00 95.62 87 MET A C 1
ATOM 697 O O . MET A 1 87 ? 6.284 -0.807 1.696 1.00 95.62 87 MET A O 1
ATOM 701 N N . THR A 1 88 ? 6.213 -3.015 2.099 1.00 96.38 88 THR A N 1
ATOM 702 C CA . THR A 1 88 ? 6.927 -3.413 0.884 1.00 96.38 88 THR A CA 1
ATOM 703 C C . THR A 1 88 ? 6.146 -4.478 0.147 1.00 96.38 88 THR A C 1
ATOM 705 O O . THR A 1 88 ? 5.493 -5.300 0.782 1.00 96.38 88 THR A O 1
ATOM 708 N N . GLY A 1 89 ? 6.194 -4.461 -1.178 1.00 95.31 89 GLY A N 1
ATOM 709 C CA . GLY A 1 89 ? 5.551 -5.459 -2.024 1.00 95.31 89 GLY A CA 1
ATOM 710 C C . GLY A 1 89 ? 6.253 -5.603 -3.362 1.00 95.31 89 GLY A C 1
ATOM 711 O O . GLY A 1 89 ? 7.271 -4.963 -3.608 1.00 95.31 89 GLY A O 1
ATOM 712 N N . ALA A 1 90 ? 5.703 -6.439 -4.231 1.00 94.88 90 ALA A N 1
ATOM 713 C CA . ALA A 1 90 ? 6.244 -6.690 -5.559 1.00 94.88 90 ALA A CA 1
ATOM 714 C C . ALA A 1 90 ? 5.154 -6.541 -6.618 1.00 94.88 90 ALA A 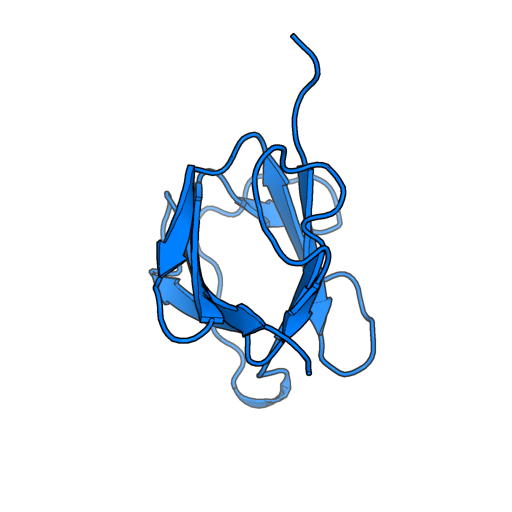C 1
ATOM 716 O O . ALA A 1 90 ? 3.995 -6.886 -6.373 1.00 94.88 90 ALA A O 1
ATOM 717 N N . ALA A 1 91 ? 5.527 -6.067 -7.804 1.00 90.56 91 ALA A N 1
ATOM 718 C CA . ALA A 1 91 ? 4.649 -6.068 -8.964 1.00 90.56 91 ALA A CA 1
ATOM 719 C C . ALA A 1 91 ? 4.020 -7.455 -9.175 1.00 90.56 91 ALA A C 1
ATOM 721 O O . ALA A 1 91 ? 4.665 -8.499 -9.005 1.00 90.56 91 ALA A O 1
ATOM 722 N N . LEU A 1 92 ? 2.732 -7.454 -9.510 1.00 81.56 92 LEU A N 1
ATOM 723 C CA . LEU A 1 92 ? 2.078 -8.641 -10.044 1.00 81.56 92 LEU A CA 1
ATOM 724 C C . LEU A 1 92 ? 2.452 -8.732 -11.528 1.00 81.56 92 LEU A C 1
ATOM 726 O O . LEU A 1 92 ? 2.392 -7.723 -12.229 1.00 81.56 92 LEU A O 1
ATOM 730 N N . ALA A 1 93 ? 2.915 -9.912 -11.943 1.00 62.56 93 ALA A N 1
ATOM 731 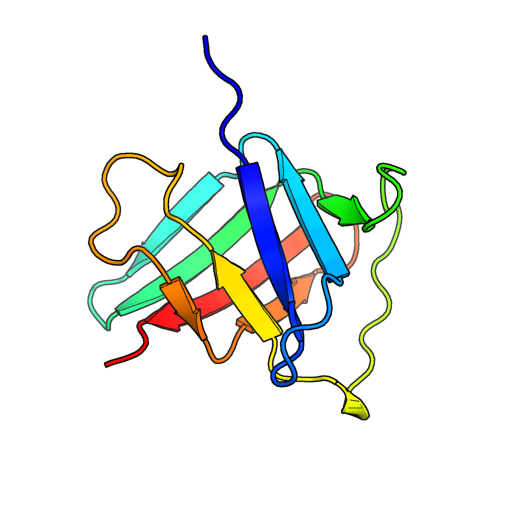C CA . ALA A 1 93 ? 3.291 -10.201 -13.326 1.00 62.56 93 ALA A CA 1
ATOM 732 C C . ALA A 1 93 ? 2.068 -10.255 -14.251 1.00 62.56 93 ALA A C 1
ATOM 734 O O . ALA A 1 93 ? 0.975 -10.617 -13.752 1.00 62.56 93 ALA A O 1
#